Protein AF-A0A6B3HGB0-F1 (afdb_monomer_lite)

Foldseek 3Di:
DDDDDDPAADKDWDADPVRHTLAIGGDCVVVVRRKHKDWPAQQLDPPRQWTWIWICNPPATAIWIARSNVRDIGGDPPPDPADWDWDADNNNPWIWIWHDDPNDIDTDTD

pLDDT: mean 89.78, std 13.86, range [38.5, 98.56]

Structure (mmCIF, N/CA/C/O backbone):
data_AF-A0A6B3HGB0-F1
#
_entry.id   AF-A0A6B3HGB0-F1
#
loop_
_atom_site.group_PDB
_atom_site.id
_atom_site.type_symbol
_atom_site.label_atom_id
_atom_site.label_alt_id
_atom_site.label_comp_id
_atom_site.label_asym_id
_atom_site.label_entity_id
_atom_site.label_seq_id
_atom_site.pdbx_PDB_ins_code
_atom_site.Cartn_x
_atom_site.Cartn_y
_atom_site.Cartn_z
_atom_site.occupancy
_atom_site.B_iso_or_equiv
_atom_site.auth_seq_id
_atom_site.auth_comp_id
_atom_site.auth_asym_id
_atom_site.auth_atom_id
_atom_site.pdbx_PDB_model_num
ATOM 1 N N . HIS A 1 1 ? 17.549 9.673 20.978 1.00 39.25 1 HIS A N 1
ATOM 2 C CA . HIS A 1 1 ? 16.682 8.493 21.127 1.00 39.25 1 HIS A CA 1
ATOM 3 C C . HIS A 1 1 ? 16.472 7.971 19.718 1.00 39.25 1 HIS A C 1
ATOM 5 O O . HIS A 1 1 ? 15.747 8.599 18.964 1.00 39.25 1 HIS A O 1
ATOM 11 N N . THR A 1 2 ? 17.226 6.955 19.311 1.00 38.50 2 THR A N 1
ATOM 12 C CA . THR A 1 2 ? 17.052 6.272 18.023 1.00 38.50 2 THR A CA 1
ATOM 13 C C . THR A 1 2 ? 16.445 4.921 18.356 1.00 38.50 2 THR A C 1
ATOM 15 O O . THR A 1 2 ? 17.152 3.967 18.666 1.00 38.50 2 THR A O 1
ATOM 18 N N . GLU A 1 3 ? 15.116 4.879 18.415 1.00 47.09 3 GLU A N 1
ATOM 19 C CA . GLU A 1 3 ? 14.408 3.608 18.285 1.00 47.09 3 GLU A CA 1
ATOM 20 C C . GLU A 1 3 ? 14.432 3.269 16.794 1.00 47.09 3 GLU A C 1
ATOM 22 O O . GLU A 1 3 ? 13.891 4.022 15.995 1.00 47.09 3 GLU A O 1
ATOM 27 N N . HIS A 1 4 ? 15.196 2.226 16.460 1.00 51.44 4 HIS A N 1
ATOM 28 C CA . HIS A 1 4 ? 15.258 1.490 15.191 1.00 51.44 4 HIS A CA 1
ATOM 29 C C . HIS A 1 4 ? 14.707 2.199 13.938 1.00 51.44 4 HIS A C 1
ATOM 31 O O . HIS A 1 4 ? 13.511 2.183 13.659 1.00 51.44 4 HIS A O 1
ATOM 37 N N . GLY A 1 5 ? 15.634 2.782 13.177 1.00 45.94 5 GLY A N 1
ATOM 38 C CA . GLY A 1 5 ? 15.399 3.432 11.893 1.00 45.94 5 GLY A CA 1
ATOM 39 C C . G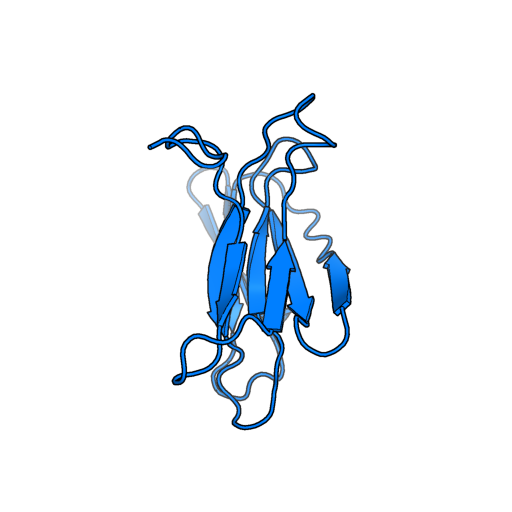LY A 1 5 ? 16.423 4.542 11.693 1.00 45.94 5 GLY A C 1
ATOM 40 O O . GLY A 1 5 ? 16.228 5.663 12.163 1.00 45.94 5 GLY A O 1
ATOM 41 N N . ASP A 1 6 ? 17.545 4.240 11.036 1.00 55.28 6 ASP A N 1
ATOM 42 C CA . ASP A 1 6 ? 18.276 5.300 10.334 1.00 55.28 6 ASP A CA 1
ATOM 43 C C . ASP A 1 6 ? 17.329 5.851 9.249 1.00 55.28 6 ASP A C 1
ATOM 45 O O . ASP A 1 6 ? 16.477 5.122 8.742 1.00 55.28 6 ASP A O 1
ATOM 49 N N . ALA A 1 7 ? 17.436 7.132 8.903 1.00 54.22 7 ALA A N 1
ATOM 50 C CA . ALA A 1 7 ? 16.520 7.888 8.045 1.00 54.22 7 ALA A CA 1
ATOM 51 C C . ALA A 1 7 ? 16.279 7.283 6.640 1.00 54.22 7 ALA A C 1
ATOM 53 O O . ALA A 1 7 ? 15.480 7.816 5.872 1.00 54.22 7 ALA A O 1
ATOM 54 N N . MET A 1 8 ? 16.955 6.185 6.300 1.00 57.84 8 MET A N 1
ATOM 55 C CA . MET A 1 8 ? 16.817 5.437 5.054 1.00 57.84 8 MET A CA 1
ATOM 56 C C . MET A 1 8 ? 15.954 4.167 5.162 1.00 57.84 8 MET A C 1
ATOM 58 O O . MET A 1 8 ? 15.487 3.686 4.132 1.00 57.84 8 MET A O 1
ATOM 62 N N . HIS A 1 9 ? 15.682 3.644 6.364 1.00 68.19 9 HIS A N 1
ATOM 63 C CA . HIS A 1 9 ? 15.006 2.352 6.549 1.00 68.19 9 HIS A CA 1
ATOM 64 C C . HIS A 1 9 ? 13.921 2.459 7.618 1.00 68.19 9 HIS A C 1
ATOM 66 O O . HIS A 1 9 ? 14.134 2.227 8.806 1.00 68.19 9 HIS A O 1
ATOM 72 N N . SER A 1 10 ? 12.749 2.906 7.173 1.00 75.38 10 SER A N 1
ATOM 73 C CA . SER A 1 10 ? 11.593 3.121 8.040 1.00 75.38 10 SER A CA 1
ATOM 74 C C . SER A 1 10 ? 10.890 1.804 8.364 1.00 75.38 10 SER A C 1
ATOM 76 O O . SER A 1 10 ? 10.597 1.028 7.460 1.00 75.38 10 SER A O 1
ATOM 78 N N . ALA A 1 11 ? 10.549 1.600 9.635 1.00 89.06 11 ALA A N 1
ATOM 79 C CA . ALA A 1 11 ? 9.479 0.693 10.035 1.00 89.06 11 ALA A CA 1
ATOM 80 C C . ALA A 1 11 ? 8.131 1.433 9.983 1.00 89.06 11 ALA A C 1
ATOM 82 O O . ALA A 1 11 ? 8.069 2.656 10.147 1.00 89.06 11 ALA A O 1
ATOM 83 N N . LEU A 1 12 ? 7.037 0.702 9.774 1.00 94.38 12 LEU A N 1
ATOM 84 C CA . LEU A 1 12 ? 5.682 1.248 9.791 1.00 94.38 12 LEU A CA 1
ATOM 85 C C . LEU A 1 12 ? 4.969 0.853 11.082 1.00 94.38 12 LEU A C 1
ATOM 87 O O . LEU A 1 12 ? 5.030 -0.292 11.518 1.00 94.38 12 LEU A O 1
ATOM 91 N N . ARG A 1 13 ? 4.227 1.793 11.669 1.00 96.31 13 ARG A N 1
ATOM 92 C CA . ARG A 1 13 ? 3.318 1.535 12.790 1.00 96.31 13 ARG A CA 1
ATOM 93 C C . ARG A 1 13 ? 1.959 2.138 12.477 1.00 96.31 13 ARG A C 1
ATOM 95 O O . ARG A 1 13 ? 1.856 3.332 12.206 1.00 96.31 13 ARG A O 1
ATOM 102 N N . VAL A 1 14 ? 0.912 1.323 12.566 1.00 97.44 14 VAL A N 1
ATOM 103 C CA . VAL A 1 14 ? -0.477 1.791 12.514 1.00 97.44 14 VAL A CA 1
ATOM 104 C C . VAL A 1 14 ? -0.981 1.941 13.940 1.00 97.44 14 VAL A C 1
ATOM 106 O O . VAL A 1 14 ? -0.889 1.013 14.746 1.00 97.44 14 VAL A O 1
ATOM 109 N N . VAL A 1 15 ? -1.524 3.114 14.255 1.00 97.88 15 VAL A N 1
ATOM 110 C CA . VAL A 1 15 ? -2.080 3.445 15.571 1.00 97.88 15 VAL A CA 1
ATOM 111 C C . VAL A 1 15 ? -3.540 3.857 15.447 1.00 97.88 15 VAL A C 1
ATOM 113 O O . VAL A 1 15 ? -3.971 4.382 14.419 1.00 97.88 15 VAL A O 1
ATOM 116 N N . ARG A 1 16 ? -4.312 3.638 16.509 1.00 95.81 16 ARG A N 1
ATOM 117 C CA . ARG A 1 16 ? -5.643 4.233 16.664 1.00 95.81 16 ARG A CA 1
ATOM 118 C C . ARG A 1 16 ? -5.524 5.714 17.054 1.00 95.81 16 ARG A C 1
ATOM 120 O O . ARG A 1 16 ? -4.467 6.134 17.525 1.00 95.81 16 ARG A O 1
ATOM 127 N N . PRO A 1 17 ? -6.607 6.509 16.942 1.00 96.31 17 PRO A N 1
ATOM 128 C CA . PRO A 1 17 ? -6.607 7.907 17.388 1.00 96.31 17 PRO A CA 1
ATOM 129 C C . PRO A 1 17 ? -6.261 8.103 18.871 1.00 96.31 17 PRO A C 1
ATOM 131 O O . PRO A 1 17 ? -5.770 9.162 19.246 1.00 96.31 17 PRO A O 1
ATOM 134 N N . ASP A 1 18 ? -6.499 7.089 19.710 1.00 97.25 18 ASP A N 1
ATOM 135 C CA . ASP A 1 18 ? -6.112 7.090 21.127 1.00 97.25 18 ASP A CA 1
ATOM 136 C C . ASP A 1 18 ? -4.619 6.779 21.363 1.00 97.25 18 ASP A C 1
ATOM 138 O O . ASP A 1 18 ? -4.166 6.752 22.505 1.00 97.25 18 ASP A O 1
ATOM 142 N N . GLY A 1 19 ? -3.852 6.552 20.293 1.00 97.31 19 GLY A N 1
ATOM 143 C CA . GLY A 1 19 ? -2.430 6.227 20.326 1.00 97.31 19 GLY A CA 1
ATOM 144 C C . GLY A 1 19 ? -2.121 4.744 20.534 1.00 97.31 19 GLY A C 1
ATOM 145 O O . GLY A 1 19 ? -0.952 4.368 20.481 1.00 97.31 19 GLY A O 1
ATOM 146 N N . SER A 1 20 ? -3.124 3.883 20.743 1.00 97.75 20 SER A N 1
ATOM 147 C CA . SER A 1 20 ? -2.890 2.444 20.880 1.00 97.75 20 SER A CA 1
ATOM 148 C C . SER A 1 20 ? -2.408 1.832 19.564 1.00 97.75 20 SER A C 1
ATOM 150 O O . SER A 1 20 ? -2.981 2.070 18.496 1.00 97.75 20 SER A O 1
ATOM 152 N N . THR A 1 21 ? -1.358 1.014 19.636 1.00 98.12 21 THR A N 1
ATOM 153 C CA . THR A 1 21 ? -0.833 0.296 18.471 1.00 98.12 21 THR A CA 1
ATOM 154 C C . THR A 1 21 ? -1.857 -0.719 17.962 1.00 98.12 21 THR A C 1
ATOM 156 O O . THR A 1 21 ? -2.466 -1.462 18.737 1.00 98.12 21 THR A O 1
ATOM 159 N N . VAL A 1 22 ? -2.048 -0.739 16.644 1.00 97.94 22 VAL A N 1
ATOM 160 C CA . VAL A 1 22 ? -2.790 -1.785 15.929 1.00 97.94 22 VAL A CA 1
ATOM 161 C C . VAL A 1 22 ? -1.813 -2.858 15.469 1.00 97.94 22 VAL A C 1
ATOM 163 O O . VAL A 1 22 ? -1.964 -4.012 15.855 1.00 97.94 22 VAL A O 1
ATOM 166 N N . ALA A 1 23 ? -0.801 -2.461 14.696 1.00 97.75 23 ALA A N 1
ATOM 167 C CA . ALA A 1 23 ? 0.240 -3.346 14.199 1.00 97.75 23 ALA A CA 1
ATOM 168 C C . ALA A 1 23 ? 1.499 -2.562 13.814 1.00 97.75 23 ALA A C 1
ATOM 170 O O . ALA A 1 23 ? 1.464 -1.341 13.620 1.00 97.75 23 ALA A O 1
ATOM 171 N N . GLU A 1 24 ? 2.594 -3.298 13.682 1.00 95.88 24 GLU A N 1
ATOM 172 C CA . GLU A 1 24 ? 3.884 -2.820 13.202 1.00 95.88 24 GLU A CA 1
ATOM 173 C C . GLU A 1 24 ? 4.341 -3.690 12.039 1.00 95.88 24 GLU A C 1
ATOM 175 O O . GLU A 1 24 ? 3.992 -4.870 11.966 1.00 95.88 24 GLU A O 1
ATOM 180 N N . LEU A 1 25 ? 5.120 -3.096 11.148 1.00 94.12 25 LEU A N 1
ATOM 181 C CA . LEU A 1 25 ? 5.752 -3.770 10.033 1.00 94.12 25 LEU A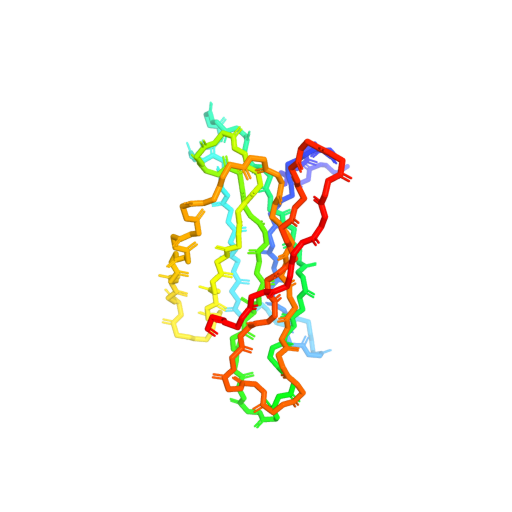 CA 1
ATOM 182 C C . LEU A 1 25 ? 7.193 -3.279 9.921 1.00 94.12 25 LEU A C 1
ATOM 184 O O . LEU A 1 25 ? 7.438 -2.074 9.860 1.00 94.12 25 LEU A O 1
ATOM 188 N N . ASP A 1 26 ? 8.127 -4.220 9.893 1.00 90.69 26 ASP A N 1
ATOM 189 C CA . ASP A 1 26 ? 9.555 -3.965 9.760 1.00 90.69 26 ASP A CA 1
ATOM 190 C C . ASP A 1 26 ? 10.164 -4.956 8.763 1.00 90.69 26 ASP A C 1
ATOM 192 O O . 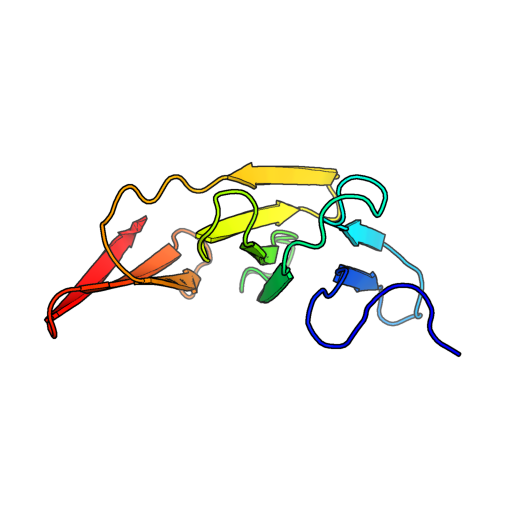ASP A 1 26 ? 9.888 -6.155 8.815 1.00 90.69 26 ASP A O 1
ATOM 196 N N . ASP A 1 27 ? 11.003 -4.433 7.873 1.00 84.38 27 ASP A N 1
ATOM 197 C CA . ASP A 1 27 ? 11.672 -5.170 6.804 1.00 84.38 27 ASP A CA 1
ATOM 198 C C . ASP A 1 27 ? 13.179 -5.333 7.035 1.00 84.38 27 ASP A C 1
ATOM 200 O O . ASP A 1 27 ? 13.896 -5.758 6.132 1.00 84.38 27 ASP A O 1
ATOM 204 N N . THR A 1 28 ? 13.681 -5.061 8.243 1.00 79.06 28 THR A N 1
ATOM 205 C CA . THR A 1 28 ? 15.118 -5.150 8.557 1.00 79.06 28 THR A CA 1
ATOM 206 C C . THR A 1 28 ? 15.721 -6.571 8.540 1.00 79.06 28 THR A C 1
ATOM 208 O O . THR A 1 28 ? 16.908 -6.732 8.830 1.00 79.06 28 THR A O 1
ATOM 211 N N . GLU A 1 29 ? 14.946 -7.625 8.248 1.00 73.62 29 GLU A N 1
ATOM 212 C CA . GLU A 1 29 ? 15.364 -9.037 8.378 1.00 73.62 29 GLU A CA 1
ATOM 213 C C . GLU A 1 29 ? 16.042 -9.298 9.743 1.00 73.62 29 GLU A C 1
ATOM 215 O O . GLU A 1 29 ? 17.157 -9.818 9.841 1.00 73.62 29 GLU A O 1
ATOM 220 N N . GLY A 1 30 ? 15.401 -8.834 10.823 1.00 65.81 30 GLY A N 1
ATOM 221 C CA . GLY A 1 30 ? 15.953 -8.907 12.180 1.00 65.81 30 GLY A CA 1
ATOM 222 C C . GLY A 1 30 ? 17.197 -8.033 12.389 1.00 65.81 30 GLY A C 1
ATOM 223 O O . GLY A 1 30 ? 18.089 -8.418 13.145 1.00 65.81 30 GLY A O 1
ATOM 224 N N . GLY A 1 31 ? 17.282 -6.891 11.701 1.00 65.06 31 GLY A N 1
ATOM 225 C CA . GLY A 1 31 ? 18.415 -5.959 11.748 1.00 65.06 31 GLY A CA 1
ATOM 226 C C . GLY A 1 31 ? 19.610 -6.322 10.859 1.00 65.06 31 GLY A C 1
ATOM 227 O O . GLY A 1 31 ? 20.651 -5.677 10.959 1.00 65.06 31 GLY A O 1
ATOM 228 N N . THR A 1 32 ? 19.513 -7.358 10.020 1.00 66.56 32 THR A N 1
ATOM 229 C CA . THR A 1 32 ? 20.636 -7.817 9.176 1.00 66.56 32 THR A CA 1
ATOM 230 C C . THR A 1 32 ? 20.610 -7.254 7.760 1.00 66.56 32 THR A C 1
ATOM 232 O O . THR A 1 32 ? 21.657 -7.173 7.110 1.00 66.56 32 THR A O 1
ATOM 235 N N . LYS A 1 33 ? 19.436 -6.829 7.288 1.00 74.12 33 LYS A N 1
ATOM 236 C CA . LYS A 1 33 ? 19.247 -6.256 5.962 1.00 74.12 33 LYS A CA 1
ATOM 237 C C . LYS A 1 33 ? 18.239 -5.129 6.041 1.00 74.12 33 LYS A C 1
ATOM 239 O O . LYS A 1 33 ? 17.042 -5.358 6.107 1.00 74.12 33 LYS A O 1
ATOM 244 N N . GLU A 1 34 ? 18.725 -3.902 6.006 1.00 72.81 34 GLU A N 1
ATOM 245 C CA . GLU A 1 34 ? 17.844 -2.750 6.067 1.00 72.81 34 GLU A CA 1
ATOM 246 C C . GLU A 1 34 ? 17.189 -2.530 4.691 1.00 72.81 34 GLU A C 1
ATOM 248 O O . GLU A 1 34 ? 17.858 -2.289 3.686 1.00 72.81 34 GLU A O 1
ATOM 253 N N . LEU A 1 35 ? 15.871 -2.705 4.630 1.00 84.19 35 LEU A N 1
ATOM 254 C CA . LEU A 1 35 ? 15.061 -2.562 3.424 1.00 84.19 35 LEU A CA 1
ATOM 255 C C . LEU A 1 35 ? 14.019 -1.472 3.665 1.00 84.19 35 LEU A C 1
ATOM 257 O O . LEU A 1 35 ? 13.387 -1.432 4.718 1.00 84.19 35 LEU A O 1
ATOM 261 N N . GLY A 1 36 ? 13.854 -0.568 2.699 1.00 87.75 36 GLY A N 1
ATOM 262 C CA . GLY A 1 36 ? 12.927 0.548 2.836 1.00 87.75 36 GLY A CA 1
ATOM 263 C C . GLY A 1 36 ? 11.460 0.119 2.779 1.00 87.75 36 GLY A C 1
ATOM 264 O O . GLY A 1 36 ? 11.075 -0.667 1.908 1.00 87.75 36 GLY A O 1
ATOM 265 N N . LEU A 1 37 ? 10.648 0.710 3.659 1.00 92.94 37 LEU A N 1
ATOM 266 C CA . LEU A 1 37 ? 9.187 0.747 3.584 1.00 92.94 37 LEU A CA 1
ATOM 267 C C . LEU A 1 37 ? 8.713 2.193 3.394 1.00 92.94 37 LEU A C 1
ATOM 269 O O . LEU A 1 37 ? 9.274 3.121 3.979 1.00 92.94 37 LEU A O 1
ATOM 273 N N . ALA A 1 38 ? 7.655 2.385 2.610 1.00 93.25 38 ALA A N 1
ATOM 274 C CA . ALA A 1 38 ? 7.012 3.679 2.399 1.00 93.25 38 ALA A CA 1
ATOM 275 C C . ALA A 1 38 ? 5.486 3.541 2.409 1.00 93.25 38 ALA A C 1
ATOM 277 O O . ALA A 1 38 ? 4.931 2.636 1.788 1.00 93.25 38 ALA A O 1
ATOM 278 N N . VAL A 1 39 ? 4.791 4.456 3.086 1.00 95.94 39 VAL A N 1
ATOM 279 C CA . VAL A 1 39 ? 3.322 4.504 3.067 1.00 95.94 39 VAL A CA 1
ATOM 280 C C . VAL A 1 39 ? 2.857 5.196 1.791 1.00 95.94 39 VAL A C 1
ATOM 282 O O . VAL A 1 39 ? 3.193 6.357 1.573 1.00 95.94 39 VAL A O 1
ATOM 285 N N . LEU A 1 40 ? 2.054 4.502 0.981 1.00 96.69 40 LEU A N 1
ATOM 286 C CA . LEU A 1 40 ? 1.440 5.067 -0.226 1.00 96.69 40 LEU A CA 1
ATOM 287 C C . LEU A 1 40 ? -0.023 5.473 0.011 1.00 96.69 40 LEU A C 1
ATOM 289 O O . LEU A 1 40 ? -0.513 6.397 -0.628 1.00 96.69 40 LEU A O 1
ATOM 293 N N . GLY A 1 41 ? -0.707 4.848 0.976 1.00 97.81 41 GLY A N 1
ATOM 294 C CA . GLY A 1 41 ? -2.007 5.313 1.469 1.00 97.81 41 GLY A CA 1
ATOM 295 C C . GLY A 1 41 ? -2.944 4.193 1.914 1.00 97.81 41 GLY A C 1
ATOM 296 O O . GLY A 1 41 ? -2.872 3.063 1.424 1.00 97.81 41 GLY A O 1
ATOM 297 N N . PHE A 1 42 ? -3.836 4.506 2.856 1.00 98.31 42 PHE A N 1
ATOM 298 C CA . PHE A 1 42 ? -4.937 3.609 3.219 1.00 98.31 42 PHE A CA 1
ATOM 299 C C . PHE A 1 42 ? -5.894 3.445 2.040 1.00 98.31 42 PHE A C 1
ATOM 301 O O . PHE A 1 42 ? -6.078 4.380 1.256 1.00 98.31 42 PHE A O 1
ATOM 308 N N . ALA A 1 43 ? -6.525 2.275 1.941 1.00 98.31 43 ALA A N 1
ATOM 309 C CA . ALA A 1 43 ? -7.643 2.084 1.035 1.00 98.31 43 ALA A CA 1
ATOM 310 C C . ALA A 1 43 ? -8.706 3.174 1.292 1.00 98.31 43 ALA A C 1
ATOM 312 O O . ALA A 1 43 ? -9.026 3.469 2.446 1.00 98.31 43 ALA A O 1
ATOM 313 N N . PRO A 1 44 ? -9.264 3.799 0.241 1.00 98.06 44 PRO A N 1
ATOM 314 C CA . PRO A 1 44 ? -10.110 4.986 0.389 1.00 98.06 44 PRO A CA 1
ATOM 315 C C . PRO A 1 44 ? -11.532 4.670 0.885 1.00 98.06 44 PRO A C 1
ATOM 317 O O . PRO A 1 44 ? -12.340 5.578 1.085 1.00 98.06 44 PRO A O 1
ATOM 320 N N . VAL A 1 45 ? -11.861 3.390 1.075 1.00 98.06 45 VAL A N 1
ATOM 321 C CA . VAL A 1 45 ? -13.192 2.918 1.462 1.00 98.06 45 VAL A CA 1
ATOM 322 C C . VAL A 1 45 ? -13.261 2.736 2.974 1.00 98.06 45 VAL A C 1
ATOM 324 O O . VAL A 1 45 ? -12.469 2.011 3.568 1.00 98.06 45 VAL A O 1
ATOM 327 N N . ALA A 1 46 ? -14.248 3.364 3.615 1.00 96.75 46 ALA A N 1
ATOM 328 C CA . ALA A 1 46 ? -14.445 3.229 5.053 1.00 96.75 46 ALA A CA 1
ATOM 329 C C . ALA A 1 46 ? -14.645 1.759 5.463 1.00 96.75 46 ALA A C 1
ATOM 331 O O . ALA A 1 46 ? -15.493 1.057 4.914 1.00 96.75 46 ALA A O 1
ATOM 332 N N . GLY A 1 47 ? -13.885 1.319 6.465 1.00 96.56 47 GLY A N 1
ATOM 333 C CA . GLY A 1 47 ? -13.899 -0.063 6.947 1.00 96.56 47 GLY A CA 1
ATOM 334 C C . GLY A 1 47 ? -12.956 -1.002 6.193 1.00 96.56 47 GLY A C 1
ATOM 335 O O . GLY A 1 47 ? -12.712 -2.100 6.684 1.00 96.56 47 GLY A O 1
ATOM 336 N N . ASP A 1 48 ? -12.388 -0.575 5.064 1.00 98.06 48 ASP A N 1
ATOM 337 C CA . ASP A 1 48 ? -11.273 -1.269 4.433 1.00 98.06 48 ASP A CA 1
ATOM 338 C C . ASP A 1 48 ? -9.984 -0.942 5.194 1.00 98.06 48 ASP A C 1
ATOM 340 O O . ASP A 1 48 ? -9.592 0.216 5.334 1.00 98.06 48 ASP A O 1
ATOM 344 N N . THR A 1 49 ? -9.354 -1.969 5.752 1.00 98.00 49 THR A N 1
ATOM 345 C CA . THR A 1 49 ? -8.171 -1.826 6.604 1.00 98.00 49 THR A CA 1
ATOM 346 C C . THR A 1 49 ? -6.874 -1.876 5.813 1.00 98.00 49 THR A C 1
ATOM 348 O O . THR A 1 49 ? -5.816 -1.617 6.383 1.00 98.00 49 THR A O 1
ATOM 351 N N . ARG A 1 50 ? -6.934 -2.187 4.514 1.00 98.56 50 ARG A N 1
ATOM 352 C CA . ARG A 1 50 ? -5.754 -2.357 3.668 1.00 98.56 50 ARG A CA 1
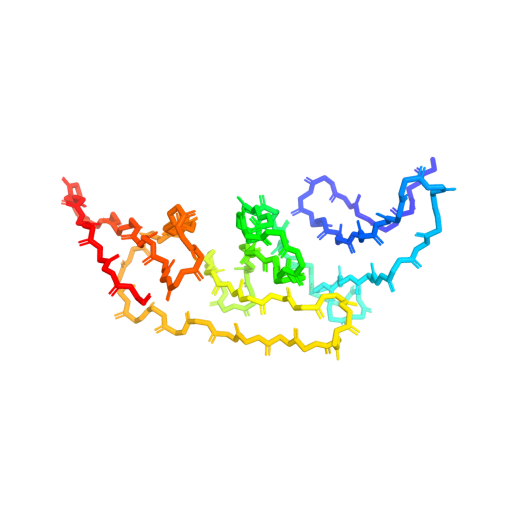ATOM 353 C C . ARG A 1 50 ? -4.955 -1.057 3.567 1.00 98.56 50 ARG A C 1
ATOM 355 O O . ARG A 1 50 ? -5.498 0.025 3.348 1.00 98.56 50 ARG A O 1
ATOM 362 N N . LEU A 1 51 ? -3.639 -1.187 3.671 1.00 98.44 51 LEU A N 1
ATOM 363 C CA . LEU A 1 51 ? -2.648 -0.146 3.446 1.00 98.44 51 LEU A CA 1
ATOM 364 C C . LEU A 1 51 ? -1.830 -0.511 2.208 1.00 98.44 51 LEU A C 1
ATOM 366 O O . LEU A 1 51 ? -1.268 -1.604 2.130 1.00 98.44 51 LEU A O 1
ATOM 370 N N . LEU A 1 52 ? -1.745 0.408 1.249 1.00 98.56 52 LEU A N 1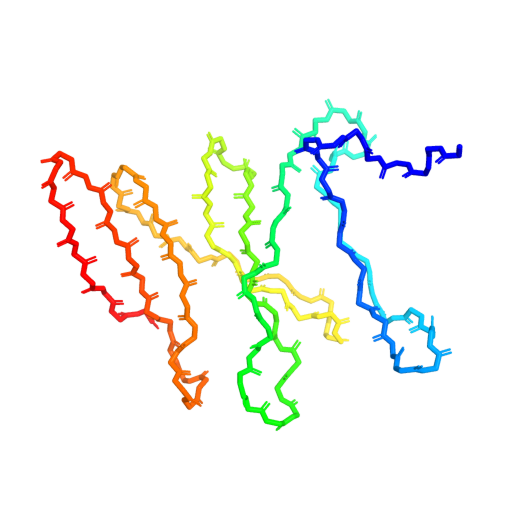
ATOM 371 C CA . LEU A 1 52 ? -0.806 0.294 0.142 1.00 98.56 52 LEU A CA 1
ATOM 372 C C . LEU A 1 52 ? 0.570 0.763 0.623 1.00 98.56 52 LEU A C 1
ATOM 374 O O . LEU A 1 52 ? 0.720 1.873 1.147 1.00 98.56 52 LEU A O 1
ATOM 378 N N . VAL A 1 53 ? 1.561 -0.106 0.458 1.00 97.69 53 VAL A N 1
ATOM 379 C CA . VAL A 1 53 ? 2.929 0.081 0.945 1.00 97.69 53 VAL A CA 1
ATOM 380 C C . VAL A 1 53 ? 3.901 -0.128 -0.210 1.00 97.69 53 VAL A C 1
ATOM 382 O O . VAL A 1 53 ? 3.774 -1.094 -0.957 1.00 97.69 53 VAL A O 1
ATOM 385 N N . GLY A 1 54 ? 4.881 0.760 -0.352 1.00 95.25 54 GLY A N 1
ATOM 386 C CA . GLY A 1 54 ? 6.074 0.508 -1.156 1.00 95.25 54 GLY A CA 1
ATOM 387 C C . GLY A 1 54 ? 7.116 -0.227 -0.315 1.00 95.25 54 GLY A C 1
ATOM 388 O O . GLY A 1 54 ? 7.328 0.144 0.838 1.00 95.25 54 GLY A O 1
ATOM 389 N N . HIS A 1 55 ? 7.776 -1.241 -0.871 1.00 93.50 55 HIS A N 1
ATOM 390 C CA . HIS A 1 55 ? 8.838 -1.996 -0.201 1.00 93.50 55 HIS A CA 1
ATOM 391 C C . HIS A 1 55 ? 10.038 -2.239 -1.123 1.00 93.50 55 HIS A C 1
ATOM 393 O O . HIS A 1 55 ? 9.894 -2.241 -2.343 1.00 93.50 55 HIS A O 1
ATOM 399 N N . GLN A 1 56 ? 11.215 -2.518 -0.551 1.00 90.38 56 GLN A N 1
ATOM 400 C CA . GLN A 1 56 ? 12.443 -2.804 -1.316 1.00 90.38 56 GLN A CA 1
ATOM 401 C C . GLN A 1 56 ? 12.941 -4.255 -1.248 1.00 90.38 56 GLN A C 1
ATOM 403 O O . GLN A 1 56 ? 14.050 -4.565 -1.687 1.00 90.38 56 GLN A O 1
ATOM 408 N N . ARG A 1 57 ? 12.126 -5.182 -0.731 1.00 89.62 57 ARG A N 1
ATOM 409 C CA . ARG A 1 57 ? 12.491 -6.600 -0.509 1.00 89.62 57 ARG A CA 1
ATOM 410 C C . ARG A 1 57 ? 13.153 -7.319 -1.693 1.00 89.62 57 ARG A C 1
ATOM 412 O O . ARG A 1 57 ? 13.972 -8.211 -1.466 1.00 89.62 57 ARG A O 1
ATOM 419 N N . ARG A 1 58 ? 12.849 -6.925 -2.936 1.00 87.56 58 ARG A N 1
ATOM 420 C CA . ARG A 1 58 ? 13.424 -7.500 -4.169 1.00 87.56 58 ARG A CA 1
ATOM 421 C C . ARG A 1 58 ? 14.500 -6.634 -4.841 1.00 87.56 58 ARG A C 1
ATOM 423 O O . ARG A 1 58 ? 14.838 -6.868 -5.994 1.00 87.56 58 ARG A O 1
ATOM 430 N N . GLY A 1 59 ? 15.067 -5.658 -4.129 1.00 87.00 59 GLY A N 1
ATOM 431 C CA . GLY A 1 59 ? 16.166 -4.815 -4.622 1.00 87.00 59 GLY A CA 1
ATOM 432 C C . GLY A 1 59 ? 15.735 -3.600 -5.452 1.00 87.00 59 GLY A C 1
ATOM 433 O O . GLY A 1 59 ? 16.591 -2.875 -5.949 1.00 87.00 59 GLY A O 1
ATOM 434 N N . ARG A 1 60 ? 14.427 -3.362 -5.579 1.00 87.81 60 ARG A N 1
ATOM 435 C CA . ARG A 1 60 ? 13.800 -2.168 -6.168 1.00 87.81 60 ARG A CA 1
ATOM 436 C C . ARG A 1 60 ? 12.526 -1.842 -5.391 1.00 87.81 60 ARG A C 1
ATOM 438 O O . ARG A 1 60 ? 12.041 -2.705 -4.663 1.00 87.81 60 ARG A O 1
ATOM 445 N N . TRP A 1 61 ? 11.994 -0.633 -5.554 1.00 90.88 61 TRP A N 1
ATOM 446 C CA . TRP A 1 61 ? 10.692 -0.273 -4.994 1.00 90.88 61 TRP A CA 1
ATOM 447 C C . TRP A 1 61 ? 9.567 -1.013 -5.717 1.00 90.88 61 TRP A C 1
ATOM 449 O O . TRP A 1 61 ? 9.451 -0.934 -6.939 1.00 90.88 61 TRP A O 1
ATOM 459 N N . GLU A 1 62 ? 8.748 -1.727 -4.951 1.00 93.56 62 GLU A N 1
ATOM 460 C CA . GLU A 1 62 ? 7.585 -2.467 -5.439 1.00 93.56 62 GLU A CA 1
ATOM 461 C C . GLU A 1 62 ? 6.387 -2.238 -4.513 1.00 93.56 62 GLU A C 1
ATOM 463 O O . GLU A 1 62 ? 6.573 -2.070 -3.303 1.00 93.56 62 GLU A O 1
ATOM 468 N N . PRO A 1 63 ? 5.156 -2.220 -5.046 1.00 96.19 63 PRO A N 1
ATOM 469 C CA . PRO A 1 63 ? 3.968 -2.102 -4.223 1.00 96.19 63 PRO A CA 1
ATOM 470 C C . PRO A 1 63 ? 3.587 -3.448 -3.588 1.00 96.19 63 PRO A C 1
ATOM 472 O O . PRO A 1 63 ? 3.713 -4.518 -4.185 1.00 96.19 63 PRO A O 1
ATOM 475 N N . MET A 1 64 ? 3.022 -3.387 -2.389 1.00 96.94 64 MET A N 1
ATOM 476 C CA . MET A 1 64 ? 2.305 -4.485 -1.747 1.00 96.94 64 MET A CA 1
ATOM 477 C C . MET A 1 64 ? 1.091 -3.960 -0.988 1.00 96.94 64 MET A C 1
ATOM 479 O O . MET A 1 64 ? 1.016 -2.780 -0.639 1.00 96.94 64 MET A O 1
ATOM 483 N N . ILE A 1 65 ? 0.156 -4.857 -0.686 1.00 98.25 65 ILE A N 1
ATOM 484 C CA . ILE A 1 65 ? -0.926 -4.582 0.256 1.00 98.25 65 ILE A CA 1
ATOM 485 C C . ILE A 1 65 ? -0.577 -5.184 1.608 1.00 98.25 65 ILE A C 1
ATOM 487 O O . ILE A 1 65 ? -0.322 -6.381 1.703 1.00 98.25 65 ILE A O 1
ATOM 491 N N . TRP A 1 66 ? -0.638 -4.371 2.654 1.00 98.44 66 TRP A N 1
ATOM 492 C CA . TRP A 1 66 ? -0.584 -4.821 4.038 1.00 98.44 66 TRP A CA 1
ATOM 493 C C . TRP A 1 66 ? -1.931 -4.576 4.716 1.00 98.44 66 TRP A C 1
ATOM 495 O O . TRP A 1 66 ? -2.465 -3.474 4.655 1.00 98.44 66 TRP A O 1
ATOM 505 N N . ASP A 1 67 ? -2.492 -5.589 5.368 1.00 98.50 67 ASP A N 1
ATOM 506 C CA . ASP A 1 67 ? -3.648 -5.436 6.248 1.00 98.50 67 ASP A CA 1
ATOM 507 C C . ASP A 1 67 ? -3.176 -5.507 7.713 1.00 98.50 67 ASP A C 1
ATOM 509 O O . ASP A 1 67 ? -2.900 -6.604 8.209 1.00 98.50 67 ASP A O 1
ATOM 513 N N . PRO A 1 68 ? -3.086 -4.369 8.426 1.00 98.00 68 PRO A N 1
ATOM 514 C CA . PRO A 1 68 ? -2.625 -4.313 9.810 1.00 98.00 68 PRO A CA 1
ATOM 515 C C . PRO A 1 68 ? -3.615 -4.942 10.797 1.00 98.00 68 PRO A C 1
ATOM 517 O O . PRO A 1 68 ? -3.229 -5.266 11.916 1.00 98.00 68 PRO A O 1
ATOM 520 N N . VAL A 1 69 ? -4.889 -5.105 10.424 1.00 98.00 69 VAL A N 1
ATOM 521 C CA . VAL A 1 69 ? -5.899 -5.728 11.290 1.00 98.00 69 VAL A CA 1
ATOM 522 C C . VAL A 1 69 ? -5.897 -7.240 11.108 1.00 98.00 69 VAL A C 1
ATOM 524 O O . VAL A 1 69 ? -5.945 -7.971 12.095 1.00 98.00 69 VAL A O 1
ATOM 527 N N . ALA A 1 70 ? -5.809 -7.714 9.864 1.00 97.50 70 ALA A N 1
ATOM 528 C CA . ALA A 1 70 ? -5.710 -9.145 9.579 1.00 97.50 70 ALA A CA 1
ATOM 529 C C . ALA A 1 70 ? -4.290 -9.708 9.780 1.00 97.50 70 ALA A C 1
ATOM 531 O O . ALA A 1 70 ? -4.129 -10.923 9.878 1.00 97.50 70 ALA A O 1
ATOM 532 N N . GLY A 1 71 ? -3.266 -8.851 9.825 1.00 96.75 71 GLY A N 1
ATOM 533 C CA . GLY A 1 71 ? -1.860 -9.254 9.898 1.00 96.75 71 GLY A CA 1
ATOM 534 C C . GLY A 1 71 ? -1.368 -9.934 8.620 1.00 96.75 71 GLY A C 1
ATOM 535 O O . GLY A 1 71 ? -0.520 -10.820 8.687 1.00 96.75 71 GLY A O 1
ATOM 536 N N . THR A 1 72 ? -1.936 -9.575 7.464 1.00 97.94 72 THR A N 1
ATOM 537 C CA . THR A 1 72 ? -1.608 -10.213 6.180 1.00 97.94 72 THR A CA 1
ATOM 538 C C . THR A 1 72 ? -0.875 -9.264 5.255 1.00 97.94 72 THR A C 1
ATOM 540 O O . THR A 1 72 ? -1.113 -8.059 5.253 1.00 97.94 72 THR A O 1
ATOM 543 N N . GLU A 1 73 ? -0.002 -9.831 4.433 1.00 97.12 73 GLU A N 1
ATOM 544 C CA . GLU A 1 73 ? 0.710 -9.118 3.386 1.00 97.12 73 GLU A CA 1
ATOM 545 C C . GLU A 1 73 ? 0.466 -9.823 2.059 1.00 97.12 73 GLU A C 1
ATOM 547 O O . GLU A 1 73 ? 0.605 -11.041 1.941 1.00 97.12 73 GLU A O 1
ATOM 552 N N . THR A 1 74 ? 0.092 -9.048 1.052 1.00 96.69 74 THR A N 1
ATOM 553 C CA . THR A 1 74 ? -0.120 -9.516 -0.311 1.00 96.69 74 THR A CA 1
ATOM 554 C C . THR A 1 74 ? 0.859 -8.787 -1.213 1.00 96.69 74 THR A C 1
ATOM 556 O O . THR A 1 74 ? 0.698 -7.599 -1.493 1.00 96.69 74 THR A O 1
ATOM 559 N N . ALA A 1 75 ? 1.885 -9.505 -1.666 1.00 92.50 75 ALA A N 1
ATOM 560 C CA . ALA A 1 75 ? 2.788 -9.000 -2.690 1.00 92.50 75 ALA A CA 1
ATOM 561 C C . ALA A 1 75 ? 2.018 -8.758 -3.995 1.00 92.50 75 ALA A C 1
ATOM 563 O O . ALA A 1 75 ? 1.183 -9.578 -4.384 1.00 92.50 75 ALA A O 1
ATOM 564 N N . LEU A 1 76 ? 2.336 -7.663 -4.685 1.00 92.44 76 LEU A N 1
ATOM 565 C CA . LEU A 1 76 ? 1.761 -7.332 -5.984 1.00 92.44 76 LEU A CA 1
ATOM 566 C C . LEU A 1 76 ? 2.861 -7.498 -7.035 1.00 92.44 76 LEU A C 1
ATOM 568 O O . LEU A 1 76 ? 3.632 -6.568 -7.270 1.00 92.44 76 LEU A O 1
ATOM 572 N N . PRO A 1 77 ? 3.011 -8.693 -7.637 1.00 82.81 77 PRO A N 1
ATOM 573 C CA . PRO A 1 77 ? 4.036 -8.908 -8.646 1.00 82.81 77 PRO A CA 1
ATOM 574 C C . PRO A 1 77 ? 3.703 -8.086 -9.896 1.00 82.81 77 PRO A C 1
ATOM 576 O O . PRO A 1 77 ? 2.905 -8.501 -10.735 1.00 82.81 77 PRO A O 1
ATOM 579 N N . VAL A 1 78 ? 4.322 -6.912 -10.004 1.00 87.12 78 VAL A N 1
ATOM 580 C CA . VAL A 1 78 ? 4.334 -6.083 -11.210 1.00 87.12 78 VAL A CA 1
ATOM 581 C C . VAL A 1 78 ? 5.642 -6.368 -11.942 1.00 87.12 78 VAL A C 1
ATOM 583 O O . VAL A 1 78 ? 6.679 -5.764 -11.657 1.00 87.12 78 VAL A O 1
ATOM 586 N N . ASP A 1 79 ? 5.587 -7.334 -12.859 1.00 86.94 79 ASP A N 1
ATOM 587 C CA . ASP A 1 79 ? 6.721 -7.772 -13.684 1.00 86.94 79 ASP A CA 1
ATOM 588 C C . ASP A 1 79 ? 6.905 -6.844 -14.897 1.00 86.94 79 ASP A C 1
ATOM 590 O O . ASP A 1 79 ? 6.783 -7.240 -16.056 1.00 86.94 79 ASP A O 1
ATOM 594 N N . LEU A 1 80 ? 7.108 -5.559 -14.602 1.00 90.75 80 LEU A N 1
ATOM 595 C CA . LEU A 1 80 ? 7.428 -4.517 -15.572 1.00 90.75 80 LEU A CA 1
ATOM 596 C C . LEU A 1 80 ? 8.865 -4.033 -15.326 1.00 90.75 80 LEU A C 1
ATOM 598 O O . LEU A 1 80 ? 9.268 -3.913 -14.161 1.00 90.75 80 LEU A O 1
ATOM 602 N N . PRO A 1 81 ? 9.650 -3.764 -16.387 1.00 91.69 81 PRO A N 1
ATOM 603 C CA . PRO A 1 81 ? 10.973 -3.168 -16.233 1.00 91.69 81 PRO A CA 1
ATOM 604 C C . PRO A 1 81 ? 10.875 -1.755 -15.629 1.00 91.69 81 PRO A C 1
ATOM 606 O O . PRO A 1 81 ? 9.813 -1.160 -15.582 1.00 91.69 81 PRO A O 1
ATOM 609 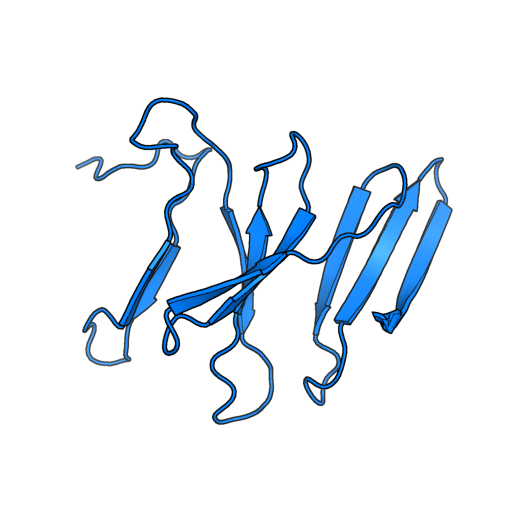N N . GLY A 1 82 ? 11.986 -1.192 -15.156 1.00 92.00 82 GLY A N 1
ATOM 610 C CA . GLY A 1 82 ? 11.993 0.184 -14.643 1.00 92.00 82 GLY A CA 1
ATOM 611 C C . GLY A 1 82 ? 11.206 0.398 -13.343 1.00 92.00 82 GLY A C 1
ATOM 612 O O . GLY A 1 82 ? 11.058 -0.508 -12.507 1.00 92.00 82 GLY A O 1
ATOM 613 N N . ASP A 1 83 ? 10.755 1.638 -13.167 1.00 92.62 83 ASP A N 1
ATOM 614 C CA . ASP A 1 83 ? 10.157 2.118 -11.925 1.00 92.62 83 ASP A CA 1
ATOM 615 C C . ASP A 1 83 ? 8.638 1.966 -11.946 1.00 92.62 83 ASP A C 1
ATOM 617 O O . ASP A 1 83 ? 7.979 2.197 -12.966 1.00 92.62 83 ASP A O 1
ATOM 621 N N . VAL A 1 84 ? 8.092 1.581 -10.792 1.00 94.69 84 VAL A N 1
ATOM 622 C CA . VAL A 1 84 ? 6.661 1.366 -10.596 1.00 94.69 84 VAL A CA 1
ATOM 623 C C . VAL A 1 84 ? 6.176 2.157 -9.382 1.00 94.69 84 VAL A C 1
ATOM 625 O O . VAL A 1 84 ? 6.666 1.966 -8.270 1.00 94.69 84 VAL A O 1
ATOM 628 N N . GLY A 1 85 ? 5.187 3.019 -9.606 1.00 93.62 85 GLY A N 1
ATOM 629 C CA . GLY A 1 85 ? 4.360 3.650 -8.580 1.00 93.62 85 GLY A CA 1
ATOM 630 C C . GLY A 1 85 ? 2.967 3.019 -8.529 1.00 93.62 85 GLY A C 1
ATOM 631 O O . GLY A 1 85 ? 2.534 2.370 -9.483 1.00 93.62 85 GLY A O 1
ATOM 632 N N . ALA A 1 86 ? 2.254 3.201 -7.417 1.00 97.25 86 ALA A N 1
ATOM 633 C CA . ALA A 1 86 ? 0.893 2.698 -7.261 1.00 97.25 86 ALA A CA 1
ATOM 634 C C . ALA A 1 86 ? 0.022 3.653 -6.435 1.00 97.25 86 ALA A C 1
ATOM 636 O O . ALA A 1 86 ? 0.471 4.195 -5.426 1.00 97.25 86 ALA A O 1
ATOM 637 N N . GLU A 1 87 ? -1.241 3.786 -6.833 1.00 98.06 87 GLU A N 1
ATOM 638 C CA . GLU A 1 87 ? -2.297 4.489 -6.099 1.00 98.06 87 GLU A CA 1
ATOM 639 C C . GLU A 1 87 ? -3.582 3.649 -6.104 1.00 98.06 87 GLU A C 1
ATOM 641 O O . GLU A 1 87 ? -3.812 2.831 -6.997 1.00 98.06 87 GLU A O 1
ATOM 646 N N . TRP A 1 88 ? -4.447 3.845 -5.114 1.00 98.50 88 TRP A N 1
ATOM 647 C CA . TRP A 1 88 ? -5.787 3.269 -5.124 1.00 98.50 88 TRP A CA 1
ATOM 648 C C . TRP A 1 88 ? -6.680 3.898 -6.193 1.00 98.50 88 TRP A C 1
ATOM 650 O O . TRP A 1 88 ? -6.720 5.115 -6.357 1.00 98.50 88 TRP A O 1
ATOM 660 N N . TYR A 1 89 ? -7.512 3.081 -6.840 1.00 98.12 89 TYR A N 1
ATOM 661 C CA . TYR A 1 89 ? -8.718 3.621 -7.462 1.00 98.12 89 TYR A CA 1
ATOM 662 C C . TYR A 1 89 ? -9.631 4.232 -6.384 1.00 98.12 89 TYR A C 1
ATOM 664 O O . TYR A 1 89 ? -9.675 3.708 -5.268 1.00 98.12 89 TYR A O 1
ATOM 672 N N . PRO A 1 90 ? -10.415 5.284 -6.698 1.00 97.19 90 PRO A N 1
ATOM 673 C CA . PRO A 1 90 ? -11.243 5.975 -5.704 1.00 97.19 90 PRO A CA 1
ATOM 674 C C . PRO A 1 90 ? -12.254 5.082 -4.971 1.00 97.19 90 PRO A C 1
ATOM 676 O O . PRO A 1 90 ? -12.671 5.403 -3.862 1.00 97.19 90 PRO A O 1
ATOM 679 N N . ASP A 1 91 ? -12.653 3.969 -5.587 1.00 97.06 91 ASP A N 1
ATOM 680 C CA . ASP A 1 91 ? -13.574 2.982 -5.020 1.00 97.06 91 ASP A CA 1
ATOM 681 C C . ASP A 1 91 ? -12.871 1.818 -4.295 1.00 97.06 91 ASP A C 1
ATOM 683 O O . ASP A 1 91 ? -13.536 0.887 -3.847 1.00 97.06 91 ASP A O 1
ATOM 687 N N . GLY A 1 92 ? -11.537 1.837 -4.197 1.00 97.12 92 GLY A N 1
ATOM 688 C CA . GLY A 1 92 ? -10.727 0.799 -3.552 1.00 97.12 92 GLY A CA 1
ATOM 689 C C . GLY A 1 92 ? -10.725 -0.562 -4.263 1.00 97.12 92 GLY A C 1
ATOM 690 O O . GLY A 1 92 ? -10.193 -1.535 -3.718 1.00 97.12 92 GLY A O 1
ATOM 691 N N . SER A 1 93 ? -11.314 -0.664 -5.460 1.00 96.75 93 SER A N 1
ATOM 692 C CA . SER A 1 93 ? -11.504 -1.941 -6.164 1.00 96.75 93 SER A CA 1
ATOM 693 C C . SER A 1 93 ? -10.279 -2.419 -6.944 1.00 96.75 93 SER A C 1
ATOM 695 O O . SER A 1 93 ? -10.205 -3.592 -7.306 1.00 96.75 93 SER A O 1
ATOM 697 N N . ALA A 1 94 ? -9.344 -1.514 -7.226 1.00 97.50 94 ALA A N 1
ATOM 698 C CA . ALA A 1 94 ? -8.173 -1.747 -8.059 1.00 97.50 94 ALA A CA 1
ATOM 699 C C . ALA A 1 94 ? -7.040 -0.792 -7.672 1.00 97.50 94 ALA A C 1
ATOM 701 O O . ALA A 1 94 ? -7.256 0.183 -6.941 1.00 97.50 94 ALA A O 1
ATOM 702 N N . LEU A 1 95 ? -5.853 -1.044 -8.216 1.00 97.81 95 LEU A N 1
ATOM 703 C CA . LEU A 1 95 ? -4.731 -0.112 -8.158 1.00 97.81 95 LEU A CA 1
ATOM 704 C C . LEU A 1 95 ? -4.464 0.487 -9.538 1.00 97.81 95 LEU A C 1
ATOM 706 O O . LEU A 1 95 ? -4.523 -0.203 -10.559 1.00 97.81 95 LEU A O 1
ATOM 710 N N . LEU A 1 96 ? -4.178 1.786 -9.566 1.00 97.81 96 LEU A N 1
ATOM 711 C CA . LEU A 1 96 ? -3.571 2.446 -10.709 1.00 97.81 96 LEU A CA 1
ATOM 712 C C . LEU A 1 96 ? -2.061 2.308 -10.564 1.00 97.81 96 LEU A C 1
ATOM 714 O O . LEU A 1 96 ? -1.477 2.821 -9.613 1.00 97.81 96 LEU A O 1
ATOM 718 N N . ILE A 1 97 ? -1.446 1.601 -11.501 1.00 97.12 97 ILE A N 1
ATOM 719 C CA . ILE A 1 97 ? -0.005 1.397 -11.550 1.00 97.12 97 ILE A CA 1
ATOM 720 C C . ILE A 1 97 ? 0.583 2.370 -12.568 1.00 97.12 97 ILE A C 1
ATOM 722 O O . ILE A 1 97 ? 0.230 2.316 -13.748 1.00 97.12 97 ILE A O 1
ATOM 726 N N . GLU A 1 98 ? 1.478 3.242 -12.111 1.00 96.69 98 GLU A N 1
ATOM 727 C CA . GLU A 1 98 ? 2.296 4.097 -12.969 1.00 96.69 98 GLU A CA 1
ATOM 728 C C . GLU A 1 98 ? 3.616 3.385 -13.253 1.00 96.69 98 GLU A C 1
ATOM 730 O O . GLU A 1 98 ? 4.375 3.078 -12.337 1.00 96.69 98 GLU A O 1
ATOM 735 N N . HIS A 1 99 ? 3.890 3.119 -14.524 1.00 96.38 99 HIS A N 1
ATOM 736 C CA . HIS A 1 99 ? 5.118 2.481 -14.982 1.00 96.38 99 HIS A CA 1
ATOM 737 C C . HIS A 1 99 ? 5.933 3.488 -15.790 1.00 96.38 99 HIS A C 1
ATOM 739 O O . HIS A 1 99 ? 5.410 4.067 -16.742 1.00 96.38 99 HIS A O 1
ATOM 745 N N . SER A 1 100 ? 7.203 3.682 -15.427 1.00 95.94 100 SER A N 1
ATOM 746 C CA . SER A 1 100 ? 8.132 4.547 -16.159 1.00 95.94 100 SER A CA 1
ATOM 747 C C . SER A 1 100 ? 9.373 3.777 -16.610 1.00 95.94 100 SER A C 1
ATOM 749 O O . SER A 1 100 ? 10.142 3.267 -15.793 1.00 95.94 100 SER A O 1
ATOM 751 N N . PHE A 1 101 ? 9.599 3.735 -17.925 1.00 96.56 101 PHE A N 1
ATOM 752 C CA . PHE A 1 101 ? 10.733 3.041 -18.536 1.00 96.56 101 PHE A CA 1
ATOM 753 C C . PHE A 1 101 ? 11.135 3.699 -19.863 1.00 96.56 101 PHE A C 1
ATOM 755 O O . PHE A 1 101 ? 10.283 4.078 -20.661 1.00 96.56 101 PHE A O 1
ATOM 762 N N . GLU A 1 102 ? 12.441 3.874 -20.097 1.00 96.19 102 GLU A N 1
ATOM 763 C CA . GLU A 1 102 ? 12.995 4.457 -21.338 1.00 96.19 102 GLU A CA 1
ATOM 764 C C . GLU A 1 102 ? 12.324 5.779 -21.780 1.00 96.19 102 GLU A C 1
ATOM 766 O O . GLU A 1 102 ? 11.997 5.982 -22.951 1.00 96.19 102 GLU A O 1
ATOM 771 N N . ALA A 1 103 ? 12.121 6.694 -20.823 1.00 95.00 103 ALA A N 1
ATOM 772 C CA . ALA A 1 103 ? 11.447 7.985 -21.021 1.00 95.00 103 ALA A CA 1
ATOM 773 C C . ALA A 1 103 ? 9.997 7.878 -21.543 1.00 95.00 103 ALA A C 1
ATOM 775 O O . ALA A 1 103 ? 9.482 8.806 -22.172 1.00 95.00 103 ALA A O 1
ATOM 776 N N . ARG A 1 104 ? 9.331 6.752 -21.273 1.00 96.25 104 ARG A N 1
ATOM 777 C CA . ARG A 1 104 ? 7.904 6.535 -21.515 1.00 96.25 104 ARG A CA 1
ATOM 778 C C . ARG A 1 104 ? 7.202 6.238 -20.201 1.00 96.25 104 ARG A C 1
ATOM 780 O O . ARG A 1 104 ? 7.767 5.560 -19.347 1.00 96.25 104 ARG A O 1
ATOM 787 N N . SER A 1 105 ? 5.966 6.713 -20.096 1.00 96.19 105 SER A N 1
ATOM 788 C CA . SER A 1 105 ? 5.086 6.433 -18.966 1.00 96.19 105 SER A CA 1
ATOM 789 C C . SER A 1 105 ? 3.820 5.742 -19.452 1.00 96.19 105 SER A C 1
ATOM 791 O O . SER A 1 105 ? 3.233 6.137 -20.463 1.00 96.19 105 SER A O 1
ATOM 793 N N . GLU A 1 106 ? 3.405 4.711 -18.729 1.00 96.75 106 GLU A N 1
ATOM 794 C CA . GLU A 1 106 ? 2.200 3.928 -18.984 1.00 96.75 106 GLU A CA 1
ATOM 795 C C . GLU A 1 106 ? 1.385 3.812 -17.698 1.00 96.75 106 GLU A C 1
ATOM 797 O O . GLU A 1 106 ? 1.937 3.771 -16.598 1.00 96.75 106 GLU A O 1
ATOM 802 N N . LEU A 1 107 ? 0.064 3.734 -17.846 1.00 97.31 107 LEU A N 1
ATOM 803 C CA . LEU A 1 107 ? -0.855 3.513 -16.739 1.00 97.31 107 LEU A CA 1
ATOM 804 C C . LEU A 1 107 ? -1.545 2.167 -16.915 1.00 97.31 107 LEU A C 1
ATOM 806 O O . LEU A 1 107 ? -2.129 1.893 -17.966 1.00 97.31 107 LEU A O 1
ATOM 810 N N . TRP A 1 108 ? -1.513 1.357 -15.865 1.00 95.88 108 TRP A N 1
ATOM 811 C CA . TRP A 1 108 ? -2.129 0.038 -15.839 1.00 95.88 108 TRP A CA 1
ATOM 812 C C . TRP A 1 108 ? -3.156 -0.037 -14.716 1.00 95.88 108 TRP A C 1
ATOM 814 O O . TRP A 1 108 ? -2.979 0.544 -13.647 1.00 95.88 108 TRP A O 1
ATOM 824 N N . ARG A 1 109 ? -4.242 -0.770 -14.955 1.00 96.38 109 ARG A N 1
ATOM 825 C CA . ARG A 1 109 ? -5.170 -1.172 -13.898 1.00 96.38 109 ARG A CA 1
ATOM 826 C C . ARG A 1 109 ? -4.769 -2.563 -13.425 1.00 96.38 109 ARG A C 1
ATOM 828 O O . ARG A 1 109 ? -4.724 -3.475 -14.251 1.00 96.38 109 ARG A O 1
ATOM 835 N N . TYR A 1 110 ? -4.510 -2.694 -12.131 1.00 94.62 110 TYR A N 1
ATOM 836 C CA . TYR A 1 110 ? -4.233 -3.957 -11.453 1.00 94.62 110 TYR A CA 1
ATOM 837 C C . TYR A 1 110 ? -5.442 -4.384 -10.620 1.00 94.62 110 TYR A C 1
ATOM 839 O O . TYR A 1 110 ? -5.946 -3.536 -9.843 1.00 94.62 110 TYR A O 1
#

Radius of gyration: 14.89 Å; chains: 1; bounding box: 35×19×43 Å

Sequence (110 aa):
HTEHGDAMHSALRVVRPDGSTVAELDDTEGGTKELGLAVLGFAPVAGDTRLLVGHQRRGRWEPMIWDPVAGTETALPVDLPGDVGAEWYPDGSALLIEHSFEARSELWRY

Secondary structure (DSSP, 8-state):
---S--TTS--EEEE-TTS-EEEEE--STTTTS---EEEEEE-SSTT---EEEEE-TTSS-EEEEEETTTTEEEE-----SSEEEEEE-TTSSSEEEEEEETTEEEEEE-